Protein AF-A0A060BUM5-F1 (afdb_monomer_lite)

Radius of gyration: 12.1 Å; chains: 1; bounding box: 29×17×36 Å

InterPro domains:
  IPR006103 Glycoside hydrolase family 2, catalytic domain [PF02836] (3-76)
  IPR017853 Glycoside hydrolase superfamily [SSF51445] (1-76)
  IPR023232 Glycoside hydrolase, family 2, active site [PS00608] (39-53)
  IPR050347 Bacterial Beta-galactosidase [PTHR46323] (1-76)

Structure (mmCIF, N/CA/C/O backbone):
data_AF-A0A060BUM5-F1
#
_entry.id   AF-A0A060BUM5-F1
#
loop_
_atom_site.group_PDB
_atom_site.id
_atom_site.type_symbol
_atom_site.label_atom_id
_atom_site.label_alt_id
_atom_site.label_comp_id
_atom_site.label_asym_id
_atom_site.label_entity_id
_atom_site.label_seq_id
_atom_site.pdbx_PDB_ins_code
_atom_site.Cartn_x
_atom_site.Cartn_y
_atom_site.Cartn_z
_atom_site.occupancy
_atom_site.B_iso_or_equiv
_atom_site.auth_seq_id
_atom_site.auth_comp_id
_atom_site.auth_asym_id
_atom_site.auth_atom_id
_atom_site.pdbx_PDB_model_num
ATOM 1 N N . MET A 1 1 ? 4.154 2.345 21.921 1.00 92.62 1 MET A N 1
ATOM 2 C CA . MET A 1 1 ? 4.769 3.137 20.835 1.00 92.62 1 MET A CA 1
ATOM 3 C C . MET A 1 1 ? 3.826 3.105 19.647 1.00 92.62 1 MET A C 1
ATOM 5 O O . MET A 1 1 ? 3.207 2.067 19.445 1.00 92.62 1 MET A O 1
ATOM 9 N N . LEU A 1 2 ? 3.668 4.221 18.937 1.00 97.50 2 LEU A N 1
ATOM 10 C CA . LEU A 1 2 ? 2.882 4.284 17.701 1.00 97.50 2 LEU A CA 1
ATOM 11 C C . LEU A 1 2 ? 3.776 3.871 16.529 1.00 97.50 2 LEU A C 1
ATOM 13 O O . LEU A 1 2 ? 4.937 4.277 16.499 1.00 97.50 2 LEU A O 1
ATOM 17 N N . LEU A 1 3 ? 3.252 3.057 15.613 1.00 98.44 3 LEU A N 1
ATOM 18 C CA . LEU A 1 3 ? 4.008 2.462 14.513 1.00 98.44 3 LEU A CA 1
ATOM 19 C C . LEU A 1 3 ? 3.393 2.802 13.157 1.00 98.44 3 LEU A C 1
ATOM 21 O O . LEU A 1 3 ? 2.169 2.806 12.992 1.00 98.44 3 LEU A O 1
ATOM 25 N N . TYR A 1 4 ? 4.290 3.024 12.204 1.00 98.56 4 TYR A N 1
ATOM 26 C CA . TYR A 1 4 ? 4.038 2.955 10.773 1.00 98.56 4 TYR A CA 1
ATOM 27 C C . TYR A 1 4 ? 4.613 1.612 10.339 1.00 98.56 4 TYR A C 1
ATOM 29 O O . TYR A 1 4 ? 5.802 1.375 10.556 1.00 98.56 4 TYR A O 1
ATOM 37 N N . ASP A 1 5 ? 3.773 0.721 9.827 1.00 98.75 5 ASP A N 1
ATOM 38 C CA . ASP A 1 5 ? 4.233 -0.572 9.322 1.00 98.75 5 ASP A CA 1
ATOM 39 C C . ASP A 1 5 ? 4.357 -0.499 7.803 1.00 98.75 5 ASP A C 1
ATOM 41 O O . ASP A 1 5 ? 3.455 0.004 7.132 1.00 98.75 5 ASP A O 1
ATOM 45 N N . GLU A 1 6 ? 5.499 -0.924 7.275 1.00 98.88 6 GLU A N 1
ATOM 46 C CA . GLU A 1 6 ? 5.919 -0.622 5.909 1.00 98.88 6 GLU A CA 1
ATOM 47 C C . GLU A 1 6 ? 6.100 -1.881 5.072 1.00 98.88 6 GLU A C 1
ATOM 49 O O . GLU A 1 6 ? 6.775 -2.839 5.465 1.00 98.88 6 GLU A O 1
ATOM 54 N N . ALA A 1 7 ? 5.507 -1.869 3.875 1.00 98.69 7 ALA A N 1
ATOM 55 C CA . ALA A 1 7 ? 5.699 -2.949 2.931 1.00 98.69 7 ALA A CA 1
ATOM 56 C C . ALA A 1 7 ? 7.180 -2.997 2.550 1.00 98.69 7 ALA A C 1
ATOM 58 O O . ALA A 1 7 ? 7.777 -1.978 2.222 1.00 98.69 7 ALA A O 1
ATO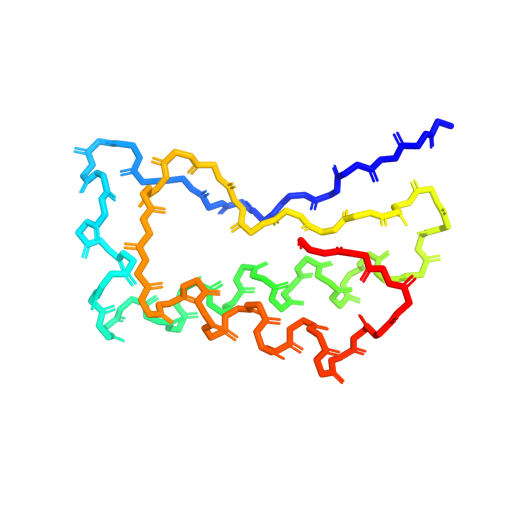M 59 N N . ASN A 1 8 ? 7.770 -4.193 2.546 1.00 98.62 8 ASN A N 1
ATOM 60 C CA . ASN A 1 8 ? 9.156 -4.392 2.121 1.00 98.62 8 ASN A CA 1
ATOM 61 C C . ASN A 1 8 ? 9.291 -4.150 0.606 1.00 98.62 8 ASN A C 1
ATOM 63 O O . ASN A 1 8 ? 9.349 -5.108 -0.167 1.00 98.62 8 ASN A O 1
ATOM 67 N N . LEU A 1 9 ? 9.254 -2.895 0.176 1.00 98.25 9 LEU A N 1
ATOM 68 C CA . LEU A 1 9 ? 9.206 -2.464 -1.209 1.00 98.25 9 LEU A CA 1
ATOM 69 C C . LEU A 1 9 ? 10.046 -1.196 -1.359 1.00 98.25 9 LEU A C 1
ATOM 71 O O . LEU A 1 9 ? 9.627 -0.110 -0.975 1.00 98.25 9 LEU A O 1
ATOM 75 N N . GLU A 1 10 ? 11.225 -1.356 -1.948 1.00 98.31 10 GLU A N 1
ATOM 76 C CA . GLU A 1 10 ? 12.076 -0.249 -2.361 1.00 98.31 10 GLU A CA 1
ATOM 77 C C . GLU A 1 10 ? 12.725 -0.582 -3.706 1.00 98.31 10 GLU A C 1
ATOM 79 O O . GLU A 1 10 ? 13.267 -1.675 -3.897 1.00 98.31 10 GLU A O 1
ATOM 84 N N . SER A 1 11 ? 12.661 0.352 -4.654 1.00 97.62 11 SER A N 1
ATOM 85 C CA . SER A 1 11 ? 13.278 0.225 -5.975 1.00 97.62 11 SER A CA 1
ATOM 86 C C . SER A 1 11 ? 14.183 1.402 -6.325 1.00 97.62 11 SER A C 1
ATOM 88 O O . SER A 1 11 ? 14.303 1.741 -7.501 1.00 97.62 11 SER A O 1
ATOM 90 N N . HIS A 1 12 ? 14.862 1.983 -5.329 1.00 97.81 12 HIS A N 1
ATOM 91 C CA . HIS A 1 12 ? 15.692 3.188 -5.459 1.00 97.81 12 HIS A CA 1
ATOM 92 C C . HIS A 1 12 ? 16.601 3.160 -6.698 1.00 97.81 12 HIS A C 1
ATOM 94 O O . HIS A 1 12 ? 16.580 4.083 -7.510 1.00 97.81 12 HIS A O 1
ATOM 100 N N . GLY A 1 13 ? 17.329 2.059 -6.925 1.00 97.62 13 GLY A N 1
ATOM 101 C CA . GLY A 1 13 ? 18.267 1.928 -8.051 1.00 97.62 13 GLY A CA 1
ATOM 102 C C . GLY A 1 13 ? 17.642 1.998 -9.453 1.00 97.62 13 GLY A C 1
ATOM 103 O O . GLY A 1 13 ? 18.359 2.182 -10.434 1.00 97.62 13 GLY A O 1
ATOM 104 N N . VAL A 1 14 ? 16.321 1.854 -9.570 1.00 96.81 14 VAL A N 1
ATOM 105 C CA . VAL A 1 14 ? 15.568 1.984 -10.831 1.00 96.81 14 VAL A CA 1
ATOM 106 C C . VAL A 1 14 ? 14.402 2.974 -10.722 1.00 96.81 14 VAL A C 1
ATOM 108 O O . VAL A 1 14 ? 13.584 3.052 -11.642 1.00 96.81 14 VAL A O 1
ATOM 111 N N . TRP A 1 15 ? 14.340 3.725 -9.617 1.00 92.50 15 TRP A N 1
ATOM 112 C CA . TRP A 1 15 ? 13.298 4.688 -9.272 1.00 92.50 15 TRP A CA 1
ATOM 113 C C . TRP A 1 15 ? 11.886 4.152 -9.577 1.00 92.50 15 TRP A C 1
ATOM 115 O O . TRP A 1 15 ? 11.536 3.045 -9.168 1.00 92.50 15 TRP A O 1
ATOM 125 N N . ASP A 1 16 ? 11.096 4.903 -10.346 1.00 96.56 16 ASP A N 1
ATOM 126 C CA . ASP A 1 16 ? 9.694 4.625 -10.664 1.00 96.56 16 ASP A CA 1
ATOM 127 C C . ASP 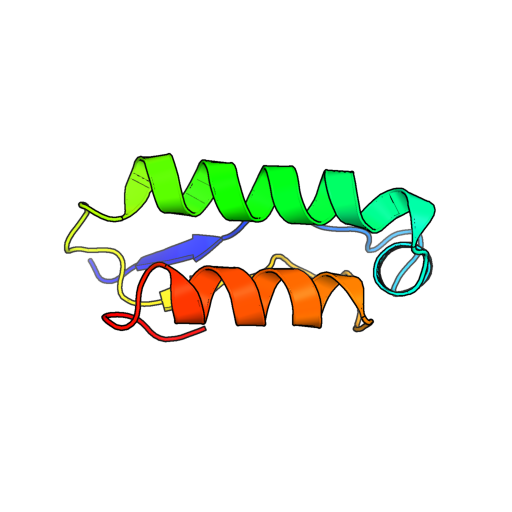A 1 16 ? 9.456 3.656 -11.830 1.00 96.56 16 ASP A C 1
ATOM 129 O O . ASP A 1 16 ? 8.312 3.437 -12.238 1.00 96.56 16 ASP A O 1
ATOM 133 N N . ARG A 1 17 ? 10.509 3.027 -12.366 1.00 98.12 17 ARG A N 1
ATOM 134 C CA . ARG A 1 17 ? 10.360 2.109 -13.502 1.00 98.12 17 ARG A CA 1
ATOM 135 C C . ARG A 1 17 ? 9.430 0.942 -13.169 1.00 98.12 17 ARG A C 1
ATOM 137 O O . ARG A 1 17 ? 8.567 0.603 -13.971 1.00 98.12 17 ARG A O 1
ATOM 144 N N . LEU A 1 18 ? 9.603 0.330 -11.995 1.00 98.31 18 LEU A N 1
ATOM 145 C CA . LEU A 1 18 ? 8.843 -0.866 -11.602 1.00 98.31 18 LEU A CA 1
ATOM 146 C C . LEU A 1 18 ? 7.439 -0.538 -11.092 1.00 98.31 18 LEU A C 1
ATOM 148 O O . LEU A 1 18 ? 6.541 -1.366 -11.191 1.00 98.31 18 LEU A O 1
ATOM 152 N N . THR A 1 19 ? 7.222 0.670 -10.575 1.00 98.00 19 THR A N 1
ATOM 153 C CA . THR A 1 19 ? 5.908 1.093 -10.065 1.00 98.00 19 THR A CA 1
ATOM 154 C C . THR A 1 19 ? 4.907 1.352 -11.191 1.00 98.00 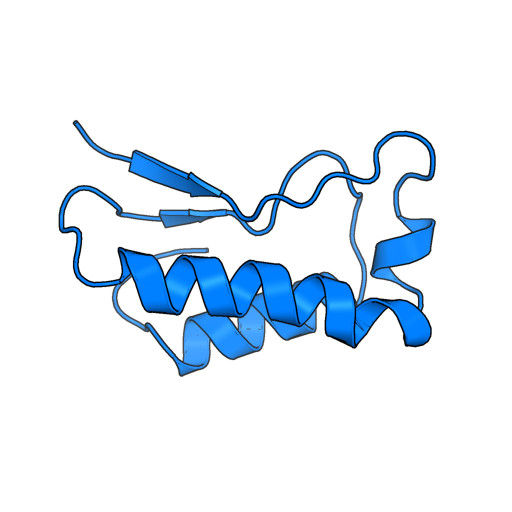19 THR A C 1
ATOM 156 O O . THR A 1 19 ? 3.693 1.293 -10.977 1.00 98.00 19 THR A O 1
ATOM 159 N N . LYS A 1 20 ? 5.408 1.637 -12.399 1.00 98.31 20 LYS A N 1
ATOM 160 C CA . LYS A 1 20 ? 4.621 1.879 -13.616 1.00 98.31 20 LYS A CA 1
ATOM 161 C C . LYS A 1 20 ? 4.432 0.627 -14.479 1.00 98.31 20 LYS A C 1
ATOM 163 O O . LYS A 1 20 ? 3.526 0.609 -15.309 1.00 98.31 20 LYS A O 1
ATOM 168 N N . ASP A 1 21 ? 5.258 -0.403 -14.296 1.00 98.25 21 ASP A N 1
ATOM 169 C CA . ASP A 1 21 ? 5.229 -1.632 -15.094 1.00 98.25 21 ASP A CA 1
ATOM 170 C C . ASP A 1 21 ? 4.173 -2.622 -14.573 1.00 98.25 21 ASP A C 1
ATOM 172 O O . ASP A 1 21 ? 4.248 -3.108 -13.444 1.00 98.25 21 ASP A O 1
ATOM 176 N N . VAL A 1 22 ? 3.193 -2.957 -15.418 1.00 97.75 22 VAL A N 1
ATOM 177 C CA . VAL A 1 22 ? 2.117 -3.911 -15.098 1.00 97.75 22 VAL A CA 1
ATOM 178 C C . VAL A 1 22 ? 2.632 -5.310 -14.771 1.00 97.75 22 VAL A C 1
ATOM 180 O O . VAL A 1 22 ? 2.021 -6.011 -13.967 1.00 97.75 22 VAL A O 1
ATOM 183 N N . LEU A 1 23 ? 3.778 -5.714 -15.324 1.00 98.38 23 LEU A N 1
ATOM 184 C CA . LEU A 1 23 ? 4.360 -7.026 -15.042 1.00 98.38 23 LEU A CA 1
ATOM 185 C C . LEU A 1 23 ? 4.797 -7.159 -13.576 1.00 98.38 23 LEU A C 1
ATOM 187 O O . LEU A 1 23 ? 4.847 -8.269 -13.049 1.00 98.38 23 LEU A O 1
ATOM 191 N N . TRP A 1 24 ? 5.057 -6.035 -12.904 1.00 98.50 24 TRP A N 1
ATOM 192 C CA . TRP A 1 24 ? 5.462 -5.990 -11.500 1.00 98.50 24 TRP A CA 1
ATOM 193 C C . TRP A 1 24 ? 4.296 -5.800 -10.524 1.00 98.50 24 TRP A C 1
ATOM 195 O O . TRP A 1 24 ? 4.509 -5.913 -9.318 1.00 98.50 24 TRP A O 1
ATOM 205 N N . GLU A 1 25 ? 3.064 -5.586 -11.001 1.00 98.56 25 GLU A N 1
ATOM 206 C CA . GLU A 1 25 ? 1.898 -5.339 -10.137 1.00 98.56 25 GLU A CA 1
ATOM 207 C C . GLU A 1 25 ? 1.700 -6.462 -9.110 1.00 98.56 25 GLU A C 1
ATOM 209 O O . GLU A 1 25 ? 1.533 -6.199 -7.922 1.00 98.56 25 GLU A O 1
ATOM 214 N N . SER A 1 26 ? 1.810 -7.723 -9.538 1.00 98.56 26 SER A N 1
ATOM 215 C CA . SER A 1 26 ? 1.668 -8.879 -8.642 1.00 98.56 26 SER A CA 1
ATOM 216 C C . SER A 1 26 ? 2.706 -8.897 -7.513 1.00 98.56 26 SER A C 1
ATOM 218 O O . SER A 1 26 ? 2.371 -9.231 -6.378 1.00 98.56 26 SER A O 1
ATOM 220 N N . ALA A 1 27 ? 3.947 -8.485 -7.789 1.00 98.62 27 ALA A N 1
ATOM 221 C CA . ALA A 1 27 ? 5.015 -8.427 -6.795 1.00 98.62 27 ALA A CA 1
ATOM 222 C C . ALA A 1 27 ? 4.801 -7.296 -5.776 1.00 98.62 27 ALA A C 1
ATOM 224 O O . ALA A 1 27 ? 5.111 -7.464 -4.596 1.00 98.62 27 ALA A O 1
ATOM 225 N N . PHE A 1 28 ? 4.254 -6.161 -6.220 1.00 98.75 28 PHE A N 1
ATOM 226 C CA . PHE A 1 28 ?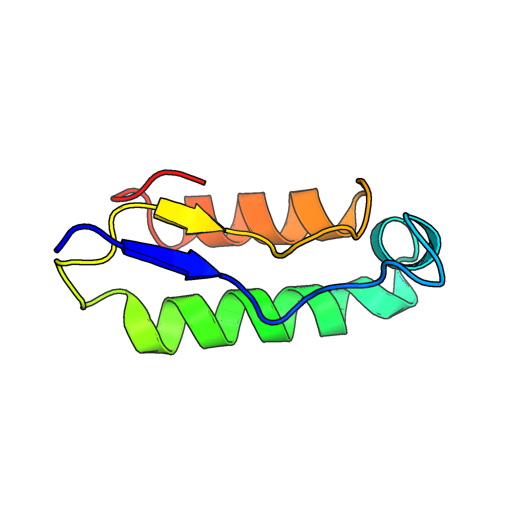 3.842 -5.054 -5.352 1.00 98.75 28 PHE A CA 1
ATOM 227 C C . PHE A 1 28 ? 2.686 -5.482 -4.442 1.00 98.75 28 PHE A C 1
ATOM 229 O O . PHE A 1 28 ? 2.750 -5.327 -3.220 1.00 98.75 28 PHE A O 1
ATOM 236 N N . MET A 1 29 ? 1.659 -6.095 -5.035 1.00 98.81 29 MET A N 1
ATOM 237 C CA . MET A 1 29 ? 0.479 -6.560 -4.314 1.00 98.81 29 MET A CA 1
ATOM 238 C C . MET A 1 29 ? 0.812 -7.646 -3.289 1.00 98.81 29 MET A C 1
ATOM 240 O O . MET A 1 29 ? 0.336 -7.549 -2.164 1.00 98.81 29 MET A O 1
ATOM 244 N N . ASP A 1 30 ? 1.667 -8.626 -3.607 1.00 98.88 30 ASP A N 1
ATOM 245 C CA . ASP A 1 30 ? 2.061 -9.672 -2.646 1.00 98.88 30 ASP A CA 1
ATOM 246 C C . ASP A 1 30 ? 2.638 -9.070 -1.355 1.00 98.88 30 ASP A C 1
ATOM 248 O O . ASP A 1 30 ? 2.266 -9.464 -0.248 1.00 98.88 30 ASP A O 1
ATOM 252 N N . ARG A 1 31 ? 3.496 -8.053 -1.488 1.00 98.81 31 ARG A N 1
ATOM 253 C CA . ARG A 1 31 ? 4.152 -7.385 -0.356 1.00 98.81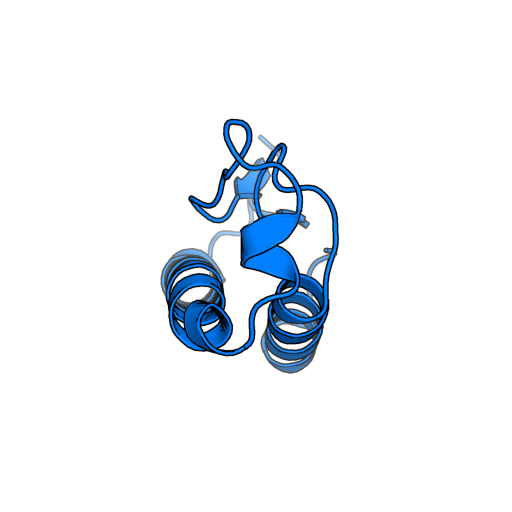 31 ARG A CA 1
ATOM 254 C C . ARG A 1 31 ? 3.164 -6.596 0.502 1.00 98.81 31 ARG A C 1
ATOM 256 O O . ARG A 1 31 ? 3.200 -6.741 1.723 1.00 98.81 31 ARG A O 1
ATOM 263 N N . ALA A 1 32 ? 2.260 -5.829 -0.115 1.00 98.75 32 ALA A N 1
ATOM 264 C CA . ALA A 1 32 ? 1.197 -5.120 0.606 1.00 98.75 32 ALA A CA 1
ATOM 265 C C . ALA A 1 32 ? 0.239 -6.083 1.317 1.00 98.75 32 ALA A C 1
ATOM 267 O O . ALA A 1 32 ? -0.022 -5.934 2.512 1.00 98.75 32 ALA A O 1
ATOM 268 N N . VAL A 1 33 ? -0.270 -7.085 0.594 1.00 98.88 33 VAL A N 1
ATOM 269 C CA . VAL A 1 33 ? -1.272 -8.023 1.113 1.00 98.88 33 VAL A CA 1
ATOM 270 C C . VAL A 1 33 ? -0.717 -8.798 2.297 1.00 98.88 33 VAL A C 1
ATOM 272 O O . VAL A 1 33 ? -1.365 -8.884 3.339 1.00 98.88 33 VAL A O 1
ATOM 275 N N . ARG A 1 34 ? 0.501 -9.332 2.175 1.00 98.88 34 ARG A N 1
ATOM 276 C CA . ARG A 1 34 ? 1.112 -10.141 3.235 1.00 98.88 34 ARG A CA 1
ATOM 277 C C . ARG A 1 34 ? 1.411 -9.338 4.494 1.00 98.88 34 ARG A C 1
ATOM 279 O O . ARG A 1 34 ? 1.248 -9.892 5.576 1.00 98.88 34 ARG A O 1
ATOM 286 N N . MET A 1 35 ? 1.814 -8.072 4.370 1.00 98.88 35 MET A N 1
ATOM 287 C CA . MET A 1 35 ? 1.997 -7.180 5.520 1.00 98.88 35 MET A CA 1
ATOM 288 C C . MET A 1 35 ? 0.668 -6.965 6.253 1.00 98.88 35 MET A C 1
ATOM 290 O O . MET A 1 35 ? 0.536 -7.326 7.420 1.00 98.88 35 MET A O 1
ATOM 294 N N . VAL A 1 36 ? -0.355 -6.467 5.551 1.00 98.81 36 VAL A N 1
ATOM 295 C CA . VAL A 1 36 ? -1.641 -6.138 6.184 1.00 98.81 36 VAL A CA 1
ATOM 296 C C . VAL A 1 36 ? -2.307 -7.377 6.774 1.00 98.81 36 VAL A C 1
ATOM 298 O O . VAL A 1 36 ? -2.783 -7.342 7.906 1.00 98.81 36 VAL A O 1
ATOM 301 N N . GLU A 1 37 ? -2.338 -8.501 6.055 1.00 98.81 37 GLU A N 1
ATOM 302 C CA . GLU A 1 37 ? -2.983 -9.711 6.571 1.00 98.81 37 GLU A CA 1
ATOM 303 C C . GLU A 1 37 ? -2.291 -10.274 7.814 1.00 98.81 37 GLU A C 1
ATOM 305 O O . GLU A 1 37 ? -2.985 -10.804 8.690 1.00 98.81 37 GLU A O 1
ATOM 310 N N . ARG A 1 38 ? -0.961 -10.136 7.904 1.00 98.81 38 ARG A N 1
ATOM 311 C CA . ARG A 1 38 ? -0.173 -10.529 9.075 1.00 98.81 38 ARG A CA 1
ATOM 312 C C . ARG A 1 38 ? -0.460 -9.608 10.261 1.00 98.81 38 ARG A C 1
ATOM 314 O O . ARG A 1 38 ? -0.740 -10.114 11.346 1.00 98.81 38 ARG A O 1
ATOM 321 N N . ASP A 1 39 ? -0.460 -8.290 10.047 1.00 98.81 39 ASP A N 1
ATOM 322 C CA . ASP A 1 39 ? -0.314 -7.332 11.148 1.00 98.81 39 ASP A CA 1
ATOM 323 C C . ASP A 1 39 ? -1.555 -6.497 11.496 1.00 98.81 39 ASP A C 1
ATOM 325 O O . ASP A 1 39 ? -1.569 -5.820 12.524 1.00 98.81 39 ASP A O 1
ATOM 329 N N . LYS A 1 40 ? -2.643 -6.578 10.718 1.00 98.38 40 LYS A N 1
ATOM 330 C CA . LYS A 1 40 ? -3.916 -5.834 10.914 1.00 98.38 40 LYS A CA 1
ATOM 331 C C . LYS A 1 40 ? -4.483 -5.819 12.340 1.00 98.38 40 LYS A C 1
ATOM 333 O O . LYS A 1 40 ? -5.240 -4.913 12.690 1.00 98.38 40 LYS A O 1
ATOM 338 N N . ASN A 1 41 ? -4.147 -6.811 13.163 1.00 98.50 41 ASN A N 1
ATOM 339 C CA . ASN A 1 41 ? -4.648 -6.940 14.532 1.00 98.50 41 ASN A CA 1
ATOM 340 C C . ASN A 1 41 ? -3.735 -6.286 15.585 1.00 98.50 41 ASN A C 1
ATOM 342 O O . ASN A 1 41 ? -4.083 -6.288 16.765 1.00 98.50 41 ASN A O 1
ATOM 346 N N . HIS A 1 42 ? -2.590 -5.713 15.199 1.00 98.56 42 HIS A N 1
ATOM 347 C CA . HIS A 1 42 ? -1.712 -4.999 16.121 1.00 98.56 42 HIS A CA 1
ATOM 348 C C . HIS A 1 42 ? -2.217 -3.563 16.353 1.00 98.56 42 HIS A C 1
ATOM 350 O O . HIS A 1 42 ? -2.216 -2.747 15.426 1.00 98.56 42 HIS A O 1
ATOM 356 N N . PRO A 1 43 ? -2.620 -3.205 17.588 1.00 98.19 43 PRO A N 1
ATOM 357 C CA . PRO A 1 43 ? -3.180 -1.883 17.883 1.00 98.19 43 PRO A CA 1
ATOM 358 C C . PRO A 1 43 ? -2.129 -0.766 17.883 1.00 98.19 43 PRO A C 1
ATOM 360 O O . PRO A 1 43 ? -2.476 0.407 17.820 1.00 98.19 43 PRO A O 1
ATOM 363 N N . SER A 1 44 ? -0.841 -1.109 17.973 1.00 98.69 44 SER A N 1
ATOM 364 C CA . SER A 1 44 ? 0.251 -0.136 17.891 1.00 98.69 44 SER A CA 1
ATOM 365 C C . SER A 1 44 ? 0.468 0.404 16.479 1.00 98.69 44 SER A C 1
ATOM 367 O O . SER A 1 44 ? 1.046 1.479 16.341 1.00 98.69 44 SER A O 1
ATOM 369 N N . ILE A 1 45 ? 0.032 -0.325 15.447 1.00 98.69 45 ILE A N 1
ATOM 370 C CA . ILE A 1 45 ? 0.118 0.114 14.052 1.00 98.69 45 ILE A CA 1
ATOM 371 C C . ILE A 1 45 ? -1.049 1.050 13.786 1.00 98.69 45 ILE A C 1
ATOM 373 O O . ILE A 1 45 ? -2.204 0.655 13.940 1.00 98.69 45 ILE A O 1
ATOM 377 N N . ILE A 1 46 ? -0.743 2.282 13.394 1.00 98.44 46 ILE A N 1
ATOM 378 C CA . ILE A 1 46 ? -1.746 3.324 13.139 1.00 98.44 46 ILE A CA 1
ATOM 379 C C . ILE A 1 46 ? -1.763 3.797 11.680 1.00 98.44 46 ILE A C 1
ATOM 381 O O . ILE A 1 46 ? -2.736 4.422 11.258 1.00 98.44 46 ILE A O 1
ATOM 385 N N . VAL A 1 47 ? -0.719 3.476 10.911 1.00 98.75 47 VAL A N 1
ATOM 386 C CA . VAL A 1 47 ? -0.576 3.819 9.490 1.00 98.75 47 VAL A CA 1
ATOM 387 C C . VAL A 1 47 ? 0.091 2.659 8.749 1.00 98.75 47 VAL A C 1
ATOM 389 O O . VAL A 1 47 ? 0.995 2.019 9.293 1.00 98.75 47 VAL A O 1
ATOM 392 N N . TRP A 1 48 ? -0.343 2.416 7.514 1.00 98.81 48 TRP A N 1
ATOM 393 C CA . TRP A 1 48 ? 0.320 1.525 6.564 1.00 98.81 48 TRP A CA 1
ATOM 394 C C . TRP A 1 48 ? 1.186 2.337 5.597 1.00 98.81 48 TRP A C 1
ATOM 396 O O . TRP A 1 48 ? 0.682 3.249 4.954 1.00 98.81 48 TRP A O 1
ATOM 406 N N . SER A 1 49 ? 2.460 1.988 5.443 1.00 98.69 49 SER A N 1
ATOM 407 C CA . SER A 1 49 ? 3.336 2.543 4.406 1.00 98.69 49 SER A CA 1
ATOM 408 C C . SER A 1 49 ? 3.415 1.587 3.213 1.00 98.69 49 SER A C 1
ATOM 410 O O . SER A 1 49 ? 3.554 0.370 3.369 1.00 98.69 49 SER A O 1
ATOM 412 N N . LEU A 1 50 ? 3.317 2.136 1.998 1.00 98.62 50 LEU A N 1
ATOM 413 C CA . LEU A 1 50 ? 3.377 1.360 0.752 1.00 98.62 50 LEU A CA 1
ATOM 414 C C . LEU A 1 50 ? 4.802 0.915 0.388 1.00 98.62 50 LEU A C 1
ATOM 416 O O . LEU A 1 50 ? 4.965 0.139 -0.550 1.00 98.62 50 LEU A O 1
ATOM 420 N N . GLY A 1 51 ? 5.810 1.390 1.112 1.00 98.19 51 GLY A N 1
ATOM 421 C CA . GLY A 1 51 ? 7.220 1.171 0.821 1.00 98.19 51 GLY A CA 1
ATOM 422 C C . GLY A 1 51 ? 7.991 2.484 0.805 1.00 98.19 51 GLY A C 1
ATOM 423 O O . GLY A 1 51 ? 7.457 3.544 1.131 1.00 98.19 51 GLY A O 1
ATOM 424 N N . ASN A 1 52 ? 9.241 2.409 0.368 1.00 98.62 52 ASN A N 1
ATOM 425 C CA . ASN A 1 52 ? 10.184 3.519 0.375 1.00 98.62 52 ASN A CA 1
ATOM 426 C C . ASN A 1 52 ? 10.774 3.753 -1.026 1.00 98.62 52 ASN A C 1
ATOM 428 O O . ASN A 1 52 ? 10.785 2.844 -1.855 1.00 98.62 52 ASN A O 1
ATOM 432 N N . GLU A 1 53 ? 11.215 4.985 -1.309 1.00 98.06 53 GLU A N 1
ATOM 433 C CA . GLU A 1 53 ? 12.059 5.412 -2.450 1.00 98.06 53 GLU A CA 1
ATOM 434 C C . GLU A 1 53 ? 11.891 4.651 -3.784 1.00 98.06 53 GLU A C 1
ATOM 436 O O . GLU A 1 53 ? 12.840 4.377 -4.516 1.00 98.06 53 GLU A O 1
ATOM 441 N N . SER A 1 54 ? 10.649 4.338 -4.144 1.00 97.94 54 SER A N 1
ATOM 442 C CA . SER A 1 54 ? 10.304 3.631 -5.383 1.00 97.94 54 SER A CA 1
ATOM 443 C C . SER A 1 54 ? 9.683 4.573 -6.417 1.00 97.94 54 SER A C 1
ATOM 445 O O 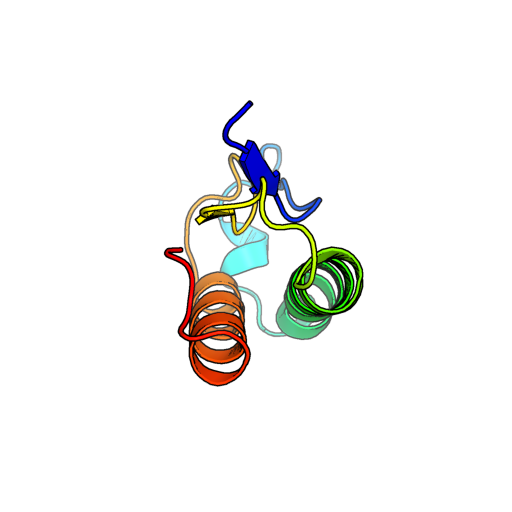. SER A 1 54 ? 9.221 4.143 -7.466 1.00 97.94 54 SER A O 1
ATOM 447 N N . GLY A 1 55 ? 9.630 5.878 -6.134 1.00 97.75 55 GLY A N 1
ATOM 448 C CA . GLY A 1 55 ? 8.854 6.847 -6.905 1.00 97.75 55 GLY A CA 1
ATOM 449 C C . GLY A 1 55 ? 7.347 6.560 -6.846 1.00 97.75 55 GLY A C 1
ATOM 450 O O . GLY A 1 55 ? 6.842 6.092 -5.830 1.00 97.75 55 GLY A O 1
ATOM 451 N N . TYR A 1 56 ? 6.605 6.842 -7.920 1.00 98.12 56 TYR A N 1
ATOM 452 C CA . TYR A 1 56 ? 5.145 6.679 -7.954 1.00 98.12 56 TYR A CA 1
ATOM 453 C C . TYR A 1 56 ? 4.654 6.094 -9.285 1.00 98.12 56 TYR A C 1
ATOM 455 O O . TYR A 1 56 ? 5.200 6.392 -10.349 1.00 98.12 56 TYR A O 1
ATOM 463 N N . GLY A 1 57 ? 3.601 5.276 -9.225 1.00 98.06 57 GLY A N 1
ATOM 464 C CA . GLY A 1 57 ? 3.015 4.625 -10.390 1.00 98.06 57 GLY A CA 1
ATOM 465 C C . GLY A 1 57 ? 1.795 3.778 -10.033 1.00 98.06 57 GLY A C 1
ATOM 466 O O . GLY A 1 57 ? 1.476 3.589 -8.859 1.00 98.06 57 GLY A O 1
ATOM 467 N N . ARG A 1 58 ? 1.138 3.239 -11.065 1.00 98.50 58 ARG A N 1
ATOM 468 C CA . ARG A 1 58 ? -0.134 2.501 -10.961 1.00 98.50 58 ARG A CA 1
ATOM 469 C C . ARG A 1 58 ? -0.120 1.338 -9.964 1.00 98.50 58 ARG A C 1
ATOM 471 O O . ARG A 1 58 ? -1.158 1.010 -9.399 1.00 98.50 58 ARG A O 1
ATOM 478 N N . ASN A 1 59 ? 1.037 0.720 -9.733 1.00 98.69 59 ASN A N 1
ATOM 479 C CA . ASN A 1 59 ? 1.143 -0.392 -8.792 1.00 98.69 59 ASN A CA 1
ATOM 480 C C . ASN A 1 59 ? 0.983 0.085 -7.336 1.00 98.69 59 ASN A C 1
ATOM 482 O O . ASN A 1 59 ? 0.404 -0.635 -6.528 1.00 98.69 59 ASN A O 1
ATOM 486 N N . HIS A 1 60 ? 1.396 1.317 -7.009 1.00 98.75 60 HIS A N 1
ATOM 487 C CA . HIS A 1 60 ? 1.109 1.918 -5.702 1.00 98.75 60 HIS A CA 1
ATOM 488 C C . HIS A 1 60 ? -0.381 2.228 -5.532 1.00 98.75 60 HIS A C 1
ATOM 490 O O . HIS A 1 60 ? -0.928 1.989 -4.458 1.00 98.75 60 HIS A O 1
ATOM 496 N N . ASP A 1 61 ? -1.060 2.693 -6.587 1.00 98.69 61 ASP A N 1
ATOM 497 C CA . ASP A 1 61 ? -2.511 2.915 -6.538 1.00 98.69 61 ASP A CA 1
ATOM 498 C C . ASP A 1 61 ? -3.263 1.604 -6.292 1.00 98.69 61 ASP A C 1
ATOM 500 O O . ASP A 1 61 ? -4.193 1.565 -5.486 1.00 98.69 61 ASP A O 1
ATOM 504 N N . ALA A 1 62 ? -2.841 0.514 -6.942 1.00 98.69 62 ALA A N 1
ATOM 505 C CA . ALA A 1 62 ? -3.404 -0.816 -6.724 1.00 98.69 62 ALA A CA 1
ATOM 506 C C . ALA A 1 62 ? -3.248 -1.266 -5.260 1.00 98.69 62 ALA A C 1
ATOM 508 O O . ALA A 1 62 ? -4.233 -1.682 -4.643 1.00 98.69 62 ALA A O 1
ATOM 509 N N . MET A 1 63 ? -2.052 -1.100 -4.676 1.00 98.81 63 MET A N 1
ATOM 510 C CA . MET A 1 63 ? -1.810 -1.392 -3.257 1.00 98.81 63 MET A CA 1
ATOM 511 C C . MET A 1 63 ? -2.708 -0.536 -2.360 1.00 98.81 63 MET A C 1
ATOM 513 O O . MET A 1 63 ? -3.430 -1.075 -1.524 1.00 98.81 63 MET A O 1
ATOM 517 N N . ALA A 1 64 ? -2.715 0.785 -2.555 1.00 98.69 64 ALA A N 1
ATOM 518 C CA . ALA A 1 64 ? -3.480 1.712 -1.726 1.00 98.69 64 ALA A CA 1
ATOM 519 C C . ALA A 1 64 ? -4.988 1.430 -1.784 1.00 98.69 64 ALA A C 1
ATOM 521 O O . ALA A 1 64 ? -5.662 1.425 -0.755 1.00 98.69 64 ALA A O 1
ATOM 522 N N . ASN A 1 65 ? -5.523 1.160 -2.977 1.00 98.62 65 ASN A N 1
ATOM 523 C CA . ASN A 1 65 ? -6.932 0.820 -3.164 1.00 98.62 65 ASN A CA 1
ATOM 524 C C . ASN A 1 65 ? -7.290 -0.487 -2.455 1.00 98.62 65 ASN A C 1
ATOM 526 O O . ASN A 1 65 ? -8.307 -0.547 -1.761 1.00 98.62 65 ASN A O 1
ATOM 530 N N . TRP A 1 66 ? -6.445 -1.514 -2.575 1.00 98.75 66 TRP A N 1
ATOM 531 C CA . TRP A 1 66 ? -6.674 -2.780 -1.890 1.00 98.75 66 TRP A CA 1
ATOM 532 C C . TRP A 1 66 ? -6.622 -2.616 -0.368 1.00 98.75 66 TRP A C 1
ATOM 534 O O . TRP A 1 66 ? -7.564 -3.031 0.307 1.00 98.75 66 TRP A O 1
ATOM 544 N N . ILE A 1 67 ? -5.598 -1.949 0.177 1.00 98.81 67 ILE A N 1
ATOM 545 C CA . ILE A 1 67 ? -5.469 -1.747 1.629 1.00 98.81 67 ILE A CA 1
ATOM 546 C C . ILE A 1 67 ? -6.664 -0.947 2.165 1.00 98.81 67 ILE A C 1
ATOM 548 O O . ILE A 1 67 ? -7.272 -1.384 3.137 1.00 98.81 67 ILE A O 1
ATOM 552 N N . ARG A 1 68 ? -7.089 0.145 1.505 1.00 98.56 68 ARG A N 1
ATOM 553 C CA . ARG A 1 68 ? -8.291 0.907 1.915 1.00 98.56 68 ARG A CA 1
ATOM 554 C C . ARG A 1 68 ? -9.560 0.062 1.890 1.00 98.56 68 ARG A C 1
ATOM 556 O O . ARG A 1 68 ? -10.405 0.208 2.767 1.00 98.56 68 ARG A O 1
ATOM 563 N N . SER A 1 69 ? -9.702 -0.819 0.897 1.00 98.31 69 SER A N 1
ATOM 564 C CA . SER A 1 69 ? -10.848 -1.735 0.822 1.00 98.31 69 SER A CA 1
ATOM 565 C C . SER A 1 69 ? -10.822 -2.798 1.924 1.00 98.31 69 SER A C 1
ATOM 567 O O . SER A 1 69 ? -11.870 -3.271 2.360 1.00 98.31 69 SER A O 1
ATOM 569 N N . ARG A 1 70 ? -9.621 -3.175 2.375 1.00 98.38 70 ARG A N 1
ATOM 570 C CA . ARG A 1 70 ? -9.400 -4.282 3.300 1.00 98.38 70 ARG A CA 1
ATOM 571 C C . ARG A 1 70 ? -9.389 -3.856 4.766 1.00 98.38 70 ARG A C 1
ATOM 573 O O . ARG A 1 70 ? -9.880 -4.608 5.613 1.00 98.38 70 ARG A O 1
ATOM 580 N N . ASP A 1 71 ? -8.809 -2.702 5.065 1.00 98.44 71 ASP A N 1
ATOM 581 C CA . ASP A 1 71 ? -8.687 -2.122 6.396 1.00 98.44 71 ASP A CA 1
ATOM 582 C C . ASP A 1 71 ? -8.971 -0.615 6.347 1.00 98.44 71 ASP A C 1
ATOM 584 O O . ASP A 1 71 ? -8.085 0.207 6.127 1.00 98.44 71 ASP A O 1
ATOM 588 N N . ALA A 1 72 ? -10.229 -0.254 6.600 1.00 97.62 72 ALA A N 1
ATOM 589 C CA . ALA A 1 72 ? -10.658 1.139 6.692 1.00 97.62 72 ALA A CA 1
ATOM 590 C C . ALA A 1 72 ? -10.330 1.796 8.053 1.00 97.62 72 ALA A C 1
ATOM 592 O O . ALA A 1 72 ? -10.711 2.943 8.276 1.00 97.62 72 ALA A O 1
ATOM 593 N N . SER A 1 73 ? -9.674 1.087 8.986 1.00 98.06 73 SER A N 1
ATOM 594 C CA . SER A 1 73 ? -9.413 1.594 10.345 1.00 98.06 73 SER A CA 1
ATOM 595 C C . SER A 1 73 ? -8.129 2.422 10.480 1.00 98.06 73 SER A C 1
ATOM 597 O O . SER A 1 73 ? -7.935 3.068 11.510 1.00 98.06 73 SER A O 1
ATOM 599 N N . ARG A 1 74 ? -7.260 2.419 9.462 1.00 97.69 74 ARG A N 1
ATOM 600 C CA . ARG A 1 74 ? -5.932 3.057 9.475 1.00 97.69 74 ARG A CA 1
ATOM 601 C C . ARG A 1 74 ? -5.707 3.919 8.236 1.00 97.69 74 ARG A C 1
ATOM 603 O O . ARG A 1 74 ? -6.344 3.720 7.204 1.00 97.69 74 ARG A O 1
ATOM 610 N N . LEU A 1 75 ? -4.790 4.879 8.350 1.00 97.62 75 LEU A N 1
ATOM 611 C CA . LEU A 1 75 ? -4.356 5.706 7.221 1.00 97.62 75 LEU A CA 1
ATOM 612 C C . LEU A 1 75 ? -3.335 4.960 6.345 1.00 97.62 75 LEU A C 1
ATOM 614 O O . LEU A 1 75 ? -2.723 3.984 6.786 1.00 97.62 75 LEU A O 1
ATOM 618 N N . ILE A 1 76 ? -3.158 5.466 5.121 1.00 95.12 76 ILE A N 1
ATOM 619 C CA . ILE A 1 76 ? -2.107 5.109 4.157 1.00 95.12 76 ILE A CA 1
ATOM 620 C C . ILE A 1 76 ? -1.472 6.401 3.671 1.00 95.12 76 ILE A C 1
ATOM 622 O O . ILE A 1 76 ? -2.268 7.253 3.200 1.00 95.12 76 ILE A O 1
#

pLDDT: mean 98.19, std 1.1, range [92.5, 98.88]

Sequence (76 aa):
MLLYDEANLESHGVWDRLTKDVLWESAFMDRAVRMVERDKNHPSIIVWSLGNESGYGRNHDAMANWIRSRDASRLI

Organism: NCBI:txid569407

Secondary structure (DSSP, 8-state):
--EEEE-S-B-GGGTTHHHH-GGGHHHHHHHHHHHHHHHTT-TTEEEEE--BS----HHHHHHHHHHHHH-TTSB-

Foldseek 3Di:
DADAFEQADADQVPAQPLQADPVNLVVLQVRLVVRCVVPVPPPSYAAYHSHDRNHHHDSSVVSQVVCCVVDVRHYD